Protein AF-A0A6B2CUX3-F1 (afdb_monomer_lite)

Radius of gyration: 23.47 Å; chains: 1; bounding box: 52×34×58 Å

Secondary structure (DSSP, 8-state):
-HHHHHHHHHHHHHHHHHHHHH--TTS--HHHHHHHHHHTHHHHHHHHHHHHHHHHHHHHHHHHHHHHHHHHHHH--SHHHHHHHHHHHHHTTTPPGGGGTTT-

Sequence (104 aa):
MKYYLAALASLLVLWQIAAYVVNKPYLPPFTDVAMRAASDHQILLRNLASTLARIAAATTLALAAGLACGLAASWLTERTSANLLKALILLTYPIPHVALLPIL

Foldseek 3Di:
DVVVVVVVVVVLVVLQVCCVVVVDPVRHRVVVVVVCCVVCVVVVVVVVVVVVVVVVVVVVVCVVVVVVLVVVLVVPPDPVVNVVSVVVVVVVPPDPPVNCVVVD

pLDDT: mean 88.0, std 10.62, range [56.12, 97.81]

Structure (mmCIF, N/CA/C/O backbone):
data_AF-A0A6B2CUX3-F1
#
_entry.id   AF-A0A6B2CUX3-F1
#
loop_
_atom_site.group_PDB
_atom_site.id
_atom_site.type_symbol
_atom_site.label_atom_id
_atom_site.label_alt_id
_atom_site.label_comp_id
_atom_site.label_asym_id
_atom_site.label_entity_id
_atom_site.label_seq_id
_atom_site.pdbx_PDB_ins_code
_atom_site.Cartn_x
_atom_site.Cartn_y
_atom_site.Cartn_z
_atom_site.occupancy
_atom_site.B_iso_or_equiv
_atom_site.auth_seq_id
_atom_site.auth_comp_id
_atom_site.auth_asym_id
_atom_site.auth_atom_id
_atom_site.pdbx_PDB_model_num
ATOM 1 N N . MET A 1 1 ? 20.285 -19.447 -3.163 1.00 74.88 1 MET A N 1
ATOM 2 C CA . MET A 1 1 ? 20.580 -18.120 -3.759 1.00 74.88 1 MET A CA 1
ATOM 3 C C . MET A 1 1 ? 20.573 -18.120 -5.285 1.00 74.88 1 MET A C 1
ATOM 5 O O . MET A 1 1 ? 19.815 -17.340 -5.841 1.00 74.88 1 MET A O 1
ATOM 9 N N . LYS A 1 2 ? 21.330 -18.993 -5.969 1.00 84.62 2 LYS A N 1
ATOM 10 C CA . LYS A 1 2 ? 21.390 -19.033 -7.448 1.00 84.62 2 LYS A CA 1
ATOM 11 C C . LYS A 1 2 ? 20.012 -19.122 -8.130 1.00 84.62 2 LYS A C 1
ATOM 13 O O . LYS A 1 2 ? 19.736 -18.344 -9.033 1.00 84.62 2 LYS A O 1
ATOM 18 N N . TYR A 1 3 ? 19.127 -19.987 -7.630 1.00 93.50 3 TYR A N 1
ATOM 19 C CA . TYR A 1 3 ? 17.762 -20.131 -8.157 1.00 93.50 3 TYR A CA 1
ATOM 20 C C . TYR A 1 3 ? 16.907 -18.864 -8.009 1.00 93.50 3 TYR A C 1
ATOM 22 O O . TYR A 1 3 ? 16.159 -18.529 -8.917 1.00 93.50 3 TYR A O 1
ATOM 30 N N . TYR A 1 4 ? 17.055 -18.123 -6.906 1.00 95.25 4 TYR A N 1
ATOM 31 C CA . TYR A 1 4 ? 16.300 -16.886 -6.679 1.00 95.25 4 TYR A CA 1
ATOM 32 C C . TYR A 1 4 ? 16.746 -15.757 -7.610 1.00 95.25 4 TYR A C 1
ATOM 34 O O . TYR A 1 4 ? 15.909 -15.027 -8.127 1.00 95.25 4 TYR A O 1
ATOM 42 N N . LEU A 1 5 ? 18.053 -15.638 -7.863 1.00 95.62 5 LEU A N 1
ATOM 43 C CA . LEU A 1 5 ? 18.580 -14.660 -8.818 1.00 95.62 5 LEU A CA 1
ATOM 44 C C . LEU A 1 5 ? 18.151 -14.989 -10.251 1.00 95.62 5 LEU A C 1
ATOM 46 O O . LEU A 1 5 ? 17.750 -14.091 -10.984 1.00 95.62 5 LEU A O 1
ATOM 50 N N . ALA A 1 6 ? 18.174 -16.271 -10.626 1.00 95.75 6 ALA A N 1
ATOM 51 C CA . ALA A 1 6 ? 17.670 -16.719 -11.921 1.00 95.75 6 ALA A CA 1
ATOM 52 C C . ALA A 1 6 ? 16.164 -16.441 -12.072 1.00 95.75 6 ALA A C 1
ATOM 54 O O . ALA A 1 6 ? 15.741 -15.920 -13.100 1.00 95.75 6 ALA A O 1
ATOM 55 N N . ALA A 1 7 ? 15.372 -16.711 -11.029 1.00 96.56 7 ALA A N 1
ATOM 56 C CA . ALA A 1 7 ? 13.944 -16.405 -11.011 1.00 96.56 7 ALA A CA 1
ATOM 57 C C . ALA A 1 7 ? 13.687 -14.898 -11.164 1.00 96.56 7 ALA A C 1
ATOM 59 O O . ALA A 1 7 ? 12.913 -14.497 -12.030 1.00 96.56 7 ALA A O 1
ATOM 60 N N . LEU A 1 8 ? 14.385 -14.056 -10.397 1.00 95.69 8 LEU A N 1
ATOM 61 C CA . LEU A 1 8 ? 14.271 -12.600 -10.498 1.00 95.69 8 LEU A CA 1
ATOM 62 C C . LEU A 1 8 ? 14.627 -12.098 -11.903 1.00 95.69 8 LEU A C 1
ATOM 64 O O . LEU A 1 8 ? 13.865 -11.339 -12.494 1.00 95.69 8 LEU A O 1
ATOM 68 N N . ALA A 1 9 ? 15.755 -12.548 -12.455 1.00 96.12 9 ALA A N 1
ATOM 69 C CA . ALA A 1 9 ? 16.170 -12.171 -13.801 1.00 96.12 9 ALA A CA 1
ATOM 70 C C . ALA A 1 9 ? 15.130 -12.601 -14.847 1.00 96.12 9 ALA A C 1
ATOM 72 O O . ALA A 1 9 ? 14.762 -11.803 -15.705 1.00 96.12 9 ALA A O 1
ATOM 73 N N . SER A 1 10 ? 14.597 -13.823 -14.737 1.00 96.44 10 SER A N 1
ATOM 74 C CA . SER A 1 10 ? 13.548 -14.306 -15.640 1.00 96.44 10 SER A CA 1
ATOM 75 C C . SER A 1 10 ? 12.270 -13.466 -15.549 1.00 96.44 10 SER A C 1
ATOM 77 O O . SER A 1 10 ? 11.698 -13.126 -16.579 1.00 96.44 10 SER A O 1
ATOM 79 N N . LEU A 1 11 ? 11.868 -13.043 -14.346 1.00 96.69 11 LEU A N 1
ATOM 80 C CA . LEU A 1 11 ? 10.709 -12.172 -14.141 1.00 96.69 11 LEU A CA 1
ATOM 81 C C . LEU A 1 11 ? 10.913 -10.786 -14.760 1.00 96.69 11 LEU A C 1
ATOM 83 O O . LEU A 1 11 ? 10.001 -10.274 -15.402 1.00 96.69 11 LEU A O 1
ATOM 87 N N . LEU A 1 12 ? 12.103 -10.195 -14.614 1.00 96.25 12 LEU A N 1
ATOM 88 C CA . LEU A 1 12 ? 12.423 -8.902 -15.229 1.00 96.25 12 LEU A CA 1
ATOM 89 C C . LEU A 1 12 ? 12.414 -8.984 -16.758 1.00 96.25 12 LEU A C 1
ATOM 91 O O . LEU A 1 12 ? 11.883 -8.091 -17.415 1.00 96.25 12 LEU A O 1
ATOM 95 N N . VAL A 1 13 ? 12.941 -10.071 -17.327 1.00 96.62 13 VAL A N 1
ATOM 96 C CA . VAL A 1 13 ? 12.899 -10.312 -18.777 1.00 96.62 13 VAL A CA 1
ATOM 97 C C . VAL A 1 13 ? 11.458 -10.478 -19.255 1.00 96.62 13 VAL A C 1
ATOM 99 O O . VAL A 1 13 ? 11.062 -9.835 -20.225 1.00 96.62 13 VAL A O 1
ATOM 102 N N . LEU A 1 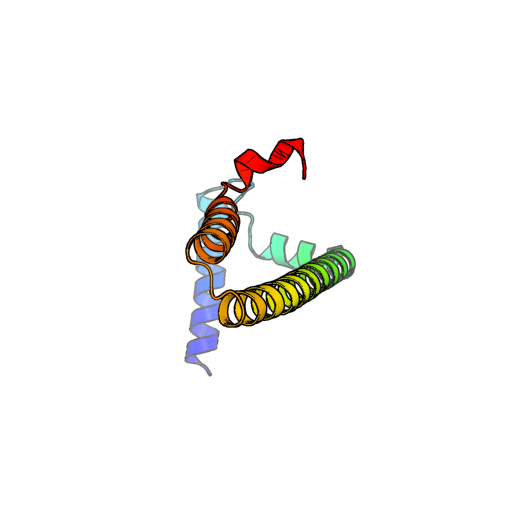14 ? 10.653 -11.287 -18.562 1.00 96.94 14 LEU A N 1
ATOM 103 C CA . LEU A 1 14 ? 9.242 -11.481 -18.899 1.00 96.94 14 LEU A CA 1
ATOM 104 C C . LEU A 1 14 ? 8.450 -10.173 -18.811 1.00 96.94 14 LEU A C 1
ATOM 106 O O . LEU A 1 14 ? 7.663 -9.886 -19.709 1.00 96.94 14 LEU A O 1
ATOM 110 N N . TRP A 1 15 ? 8.688 -9.357 -17.781 1.00 97.25 15 TRP A N 1
ATOM 111 C CA . TRP A 1 15 ? 8.082 -8.032 -17.666 1.00 97.25 15 TRP A CA 1
ATOM 112 C C . TRP A 1 15 ? 8.509 -7.128 -18.826 1.00 97.25 15 TRP A C 1
ATOM 114 O O . TRP A 1 15 ? 7.649 -6.537 -19.474 1.00 97.25 15 TRP A O 1
ATOM 124 N N . GLN A 1 16 ? 9.801 -7.068 -19.156 1.00 95.94 16 GLN A N 1
ATOM 125 C CA . GLN A 1 16 ? 10.281 -6.252 -20.273 1.00 95.94 16 GLN A CA 1
ATOM 126 C C . GLN A 1 16 ? 9.620 -6.654 -21.599 1.00 95.94 16 GLN A C 1
ATOM 128 O O . GLN A 1 16 ? 9.154 -5.795 -22.345 1.00 95.94 16 GLN A O 1
ATOM 133 N N . ILE A 1 17 ? 9.531 -7.959 -21.874 1.00 96.81 17 ILE A N 1
ATOM 134 C CA . ILE A 1 17 ? 8.853 -8.483 -23.066 1.00 96.81 17 ILE A CA 1
ATOM 135 C C . ILE A 1 17 ? 7.372 -8.094 -23.039 1.00 96.81 17 ILE A C 1
ATOM 137 O O . ILE A 1 17 ? 6.860 -7.569 -24.026 1.00 96.81 17 ILE A O 1
ATOM 141 N N . ALA A 1 18 ? 6.688 -8.298 -21.911 1.00 96.94 18 ALA A N 1
ATOM 142 C CA . ALA A 1 18 ? 5.277 -7.958 -21.767 1.00 96.94 18 ALA A CA 1
ATOM 143 C C . ALA A 1 18 ? 5.016 -6.461 -21.991 1.00 96.94 18 ALA A C 1
ATOM 145 O O . ALA A 1 18 ? 4.054 -6.113 -22.672 1.00 96.94 18 ALA A O 1
ATOM 146 N N . ALA A 1 19 ? 5.884 -5.579 -21.490 1.00 96.81 19 ALA A N 1
ATOM 147 C CA . ALA A 1 19 ? 5.773 -4.137 -21.694 1.00 96.81 19 ALA A CA 1
ATOM 148 C C . ALA A 1 19 ? 5.827 -3.763 -23.184 1.00 96.81 19 ALA A C 1
ATOM 150 O O . ALA A 1 19 ? 4.989 -2.993 -23.657 1.00 96.81 19 ALA A O 1
ATOM 151 N N . TYR A 1 20 ? 6.751 -4.357 -23.946 1.00 95.81 20 TYR A N 1
ATOM 152 C CA . TYR A 1 20 ? 6.851 -4.115 -25.388 1.00 95.81 20 TYR A CA 1
ATOM 153 C C . TYR A 1 20 ? 5.697 -4.725 -26.188 1.00 95.81 20 TYR A C 1
ATOM 155 O O . TYR A 1 20 ? 5.228 -4.103 -27.138 1.00 95.81 20 TYR A O 1
ATOM 163 N N . VAL A 1 21 ? 5.222 -5.916 -25.809 1.00 97.12 21 VAL A N 1
ATOM 164 C CA . VAL A 1 21 ? 4.107 -6.593 -26.494 1.00 97.12 21 VAL A CA 1
ATOM 165 C C . VAL A 1 21 ? 2.785 -5.870 -26.248 1.00 97.12 21 VAL A C 1
ATOM 167 O O . VAL A 1 21 ? 2.013 -5.657 -27.180 1.00 97.12 21 VAL A O 1
ATOM 170 N N . VAL A 1 22 ? 2.510 -5.488 -24.999 1.00 96.25 22 VAL A N 1
ATOM 171 C CA . VAL A 1 22 ? 1.260 -4.813 -24.628 1.00 96.25 22 VAL A CA 1
ATOM 172 C C . VAL A 1 22 ? 1.272 -3.363 -25.108 1.00 96.25 22 VAL A C 1
ATOM 174 O O . VAL A 1 22 ? 0.243 -2.879 -25.577 1.00 96.25 22 VAL A O 1
ATOM 177 N N . ASN A 1 23 ? 2.419 -2.680 -25.014 1.00 93.06 23 ASN A N 1
ATOM 178 C CA . ASN A 1 23 ? 2.619 -1.296 -25.443 1.00 93.06 23 ASN A CA 1
ATOM 179 C C . ASN A 1 23 ? 1.507 -0.351 -24.946 1.00 93.06 23 ASN A C 1
ATOM 181 O O . ASN A 1 23 ? 0.831 0.344 -25.713 1.00 93.06 23 ASN A O 1
ATOM 185 N N . LYS A 1 24 ? 1.261 -0.379 -23.631 1.00 93.25 24 LYS A N 1
ATOM 186 C CA . LYS A 1 24 ? 0.277 0.481 -22.965 1.00 93.25 24 LYS A CA 1
ATOM 187 C C . LYS A 1 24 ? 0.928 1.266 -21.834 1.00 93.25 24 LYS A C 1
ATOM 189 O O . LYS A 1 24 ? 1.787 0.728 -21.140 1.00 93.25 24 LYS A O 1
ATOM 194 N N . PRO A 1 25 ? 0.460 2.499 -21.568 1.00 89.19 25 PRO A N 1
ATOM 195 C CA . PRO A 1 25 ? 1.051 3.365 -20.546 1.00 89.19 25 PRO A CA 1
ATOM 196 C C . PRO A 1 25 ? 0.950 2.797 -19.124 1.00 89.19 25 PRO A C 1
ATOM 198 O O . PRO A 1 25 ? 1.733 3.175 -18.262 1.00 89.19 25 PRO A O 1
ATOM 201 N N . TYR A 1 26 ? 0.005 1.886 -18.869 1.00 91.94 26 TYR A N 1
ATOM 202 C CA . TYR A 1 26 ? -0.138 1.217 -17.574 1.00 91.94 26 TYR A CA 1
ATOM 203 C C . TYR A 1 26 ? 0.842 0.048 -17.369 1.00 91.94 26 TYR A C 1
ATOM 205 O O . TYR A 1 26 ? 0.941 -0.455 -16.253 1.00 91.94 26 TYR A O 1
ATOM 213 N N . LEU A 1 27 ? 1.557 -0.392 -18.413 1.00 95.56 27 LEU A N 1
ATOM 214 C CA . LEU A 1 27 ? 2.590 -1.428 -18.335 1.00 95.56 27 LEU A CA 1
ATOM 215 C C . LEU A 1 27 ? 3.899 -0.928 -18.973 1.00 95.56 27 LEU A C 1
ATOM 217 O O . LEU A 1 27 ? 4.288 -1.405 -20.041 1.00 95.56 27 LEU A O 1
ATOM 221 N N . PRO A 1 28 ? 4.572 0.057 -18.351 1.00 95.38 28 PRO A N 1
ATOM 222 C CA . PRO A 1 28 ? 5.846 0.551 -18.847 1.00 95.38 28 PRO A CA 1
ATOM 223 C C . PRO A 1 28 ? 6.961 -0.504 -18.702 1.00 95.38 28 PRO A C 1
ATOM 225 O O . PRO A 1 28 ? 6.864 -1.402 -17.853 1.00 95.38 28 PRO A O 1
ATOM 228 N N . PRO A 1 29 ? 8.043 -0.380 -19.490 1.00 96.38 29 PRO A N 1
ATOM 229 C CA . PRO A 1 29 ? 9.277 -1.139 -19.303 1.00 96.38 29 PRO A CA 1
ATOM 230 C C . PRO A 1 29 ? 9.819 -1.021 -17.874 1.00 96.38 29 PRO A C 1
ATOM 232 O O . PRO A 1 29 ? 9.765 0.055 -17.271 1.00 96.38 29 PRO A O 1
ATOM 235 N N . PHE A 1 30 ? 10.406 -2.095 -17.333 1.00 94.81 30 PHE A N 1
ATOM 236 C CA . PHE A 1 30 ? 10.952 -2.049 -15.968 1.00 94.81 30 PHE A CA 1
ATOM 237 C C . PHE A 1 30 ? 12.097 -1.035 -15.854 1.00 94.81 30 PHE A C 1
ATOM 239 O O . PHE A 1 30 ? 12.296 -0.446 -14.793 1.00 94.81 30 PHE A O 1
ATOM 246 N N . THR A 1 31 ? 12.840 -0.818 -16.945 1.00 94.19 31 THR A N 1
ATOM 247 C CA . THR A 1 31 ? 13.923 0.169 -17.026 1.00 94.19 31 THR A CA 1
ATOM 248 C C . THR A 1 31 ? 13.416 1.574 -16.738 1.00 94.19 31 THR A C 1
ATOM 250 O O . THR A 1 31 ? 14.030 2.301 -15.961 1.00 94.19 31 THR A O 1
ATOM 253 N N . ASP A 1 32 ? 12.259 1.931 -17.291 1.00 94.75 32 ASP A N 1
ATOM 254 C CA . ASP A 1 32 ? 11.656 3.253 -17.115 1.00 94.75 32 ASP A CA 1
ATOM 255 C C . ASP A 1 32 ? 11.146 3.423 -15.687 1.00 94.75 32 ASP A C 1
ATOM 257 O O . ASP A 1 32 ? 11.340 4.472 -15.071 1.00 94.75 32 ASP A O 1
ATOM 261 N N . VAL A 1 33 ? 10.560 2.362 -15.120 1.00 94.44 33 VAL A N 1
ATOM 262 C CA . VAL A 1 33 ? 10.150 2.339 -13.711 1.00 94.44 33 VAL A CA 1
ATOM 263 C C . VAL A 1 33 ? 11.355 2.498 -12.788 1.00 94.44 33 VAL A C 1
ATOM 265 O O . VAL A 1 33 ? 11.291 3.289 -11.850 1.00 94.44 33 VAL A O 1
ATOM 268 N N . ALA A 1 34 ? 12.462 1.804 -13.057 1.00 93.94 34 ALA A N 1
ATOM 269 C CA . ALA A 1 34 ? 13.681 1.896 -12.259 1.00 93.94 34 ALA A CA 1
ATOM 270 C C . ALA A 1 34 ? 14.318 3.293 -12.340 1.00 93.94 34 ALA A C 1
ATOM 272 O O . ALA A 1 34 ? 14.659 3.867 -11.306 1.00 93.94 34 ALA A O 1
ATOM 273 N N . MET A 1 35 ? 14.422 3.870 -13.543 1.00 95.44 35 MET A N 1
ATOM 274 C CA . MET A 1 35 ? 14.931 5.233 -13.733 1.00 95.44 35 MET A CA 1
ATOM 275 C C . MET A 1 35 ? 14.067 6.258 -13.002 1.00 95.44 35 MET A C 1
ATOM 277 O O . MET A 1 35 ? 14.597 7.107 -12.289 1.00 95.44 35 MET A O 1
ATOM 281 N N . ARG A 1 36 ? 12.740 6.149 -13.119 1.00 93.56 36 ARG A N 1
ATOM 282 C CA . ARG A 1 36 ? 11.809 7.070 -12.462 1.00 93.56 36 ARG A CA 1
ATOM 283 C C . ARG A 1 36 ? 11.798 6.910 -10.945 1.00 93.56 36 ARG A C 1
ATOM 285 O O . ARG A 1 36 ? 11.735 7.895 -10.219 1.00 93.56 36 ARG A O 1
ATOM 292 N N . ALA A 1 37 ? 11.901 5.681 -10.447 1.00 93.25 37 ALA A N 1
ATOM 293 C CA . ALA A 1 37 ? 12.036 5.425 -9.017 1.00 93.25 37 ALA A CA 1
ATOM 294 C C . ALA A 1 37 ? 13.333 6.028 -8.453 1.00 93.25 37 ALA A C 1
ATOM 296 O O . ALA A 1 37 ? 13.324 6.548 -7.339 1.00 93.25 37 ALA A O 1
ATOM 297 N N . ALA A 1 38 ? 14.427 5.994 -9.221 1.00 94.44 38 ALA A N 1
ATOM 298 C CA . ALA A 1 38 ? 15.692 6.613 -8.838 1.00 94.44 38 ALA A CA 1
ATOM 299 C C . ALA A 1 38 ? 15.636 8.151 -8.901 1.00 94.44 38 ALA A C 1
ATOM 301 O O . ALA A 1 38 ? 16.096 8.814 -7.968 1.00 94.44 38 ALA A O 1
ATOM 302 N N . SER A 1 39 ? 15.045 8.732 -9.953 1.00 96.25 39 SER A N 1
ATOM 303 C CA . SER A 1 39 ? 14.915 10.191 -10.086 1.00 96.25 39 SER A CA 1
ATOM 304 C C . SER A 1 39 ? 13.997 10.781 -9.017 1.00 96.25 39 SER A C 1
ATOM 306 O O . SER A 1 39 ? 14.341 11.773 -8.380 1.00 96.25 39 SER A O 1
ATOM 308 N N . ASP A 1 40 ? 12.871 10.120 -8.754 1.00 96.00 40 ASP A N 1
ATOM 309 C CA . ASP A 1 40 ? 11.814 10.627 -7.879 1.00 96.00 40 ASP A CA 1
ATOM 310 C C . ASP A 1 40 ? 11.921 10.048 -6.456 1.00 96.00 40 ASP A C 1
ATOM 312 O O . ASP A 1 40 ? 10.971 10.136 -5.673 1.00 96.00 40 ASP A O 1
ATOM 316 N N . HIS A 1 41 ? 13.068 9.459 -6.088 1.00 94.00 41 HIS A N 1
ATOM 317 C CA . HIS A 1 41 ? 13.249 8.719 -4.832 1.00 94.00 41 HIS A CA 1
ATOM 318 C C . HIS A 1 41 ? 12.829 9.526 -3.595 1.00 94.00 41 HIS A C 1
ATOM 320 O O . HIS A 1 41 ? 12.191 8.988 -2.694 1.00 94.00 41 HIS A O 1
ATOM 326 N N . GLN A 1 42 ? 13.116 10.831 -3.556 1.00 95.50 42 GLN A N 1
ATOM 327 C CA . GLN A 1 42 ? 12.729 11.696 -2.440 1.00 95.50 42 GLN A CA 1
ATOM 328 C C . GLN A 1 42 ? 11.202 11.833 -2.321 1.00 95.50 42 GLN A C 1
ATOM 330 O O . GLN A 1 42 ? 10.658 11.812 -1.215 1.00 95.50 42 GLN A O 1
ATOM 335 N N . ILE A 1 43 ? 10.498 11.939 -3.452 1.00 96.25 43 ILE A N 1
ATOM 336 C CA . ILE A 1 43 ? 9.032 11.997 -3.490 1.00 96.25 43 ILE A CA 1
ATOM 337 C C . ILE A 1 43 ? 8.456 10.642 -3.072 1.00 96.25 43 ILE A C 1
ATOM 339 O O . ILE A 1 43 ? 7.545 10.608 -2.244 1.00 96.25 43 ILE A O 1
ATOM 343 N N . LEU A 1 44 ? 9.009 9.535 -3.583 1.00 95.19 44 LEU A N 1
ATOM 344 C CA . LEU A 1 44 ? 8.599 8.182 -3.202 1.00 95.19 44 LEU A CA 1
ATOM 345 C C . LEU A 1 44 ? 8.762 7.956 -1.698 1.00 95.19 44 LEU A C 1
ATOM 347 O O . LEU A 1 44 ? 7.815 7.523 -1.047 1.00 95.19 44 LEU A O 1
ATOM 351 N N . LEU A 1 45 ? 9.921 8.296 -1.131 1.00 96.31 45 LEU A N 1
ATOM 352 C CA . LEU A 1 45 ? 10.195 8.142 0.298 1.00 96.31 45 LEU A CA 1
ATOM 353 C C . LEU A 1 45 ? 9.271 9.012 1.149 1.00 96.31 45 LEU A C 1
ATOM 355 O O . LEU A 1 45 ? 8.730 8.536 2.145 1.00 96.31 45 LEU A O 1
ATOM 359 N N . ARG A 1 46 ? 9.027 10.263 0.743 1.00 97.12 46 ARG A N 1
ATOM 360 C CA . ARG A 1 46 ? 8.081 11.146 1.438 1.00 97.12 46 ARG A CA 1
ATOM 361 C C . ARG A 1 46 ? 6.661 10.584 1.409 1.00 97.12 46 ARG A C 1
ATOM 363 O O . ARG A 1 46 ? 5.985 10.585 2.436 1.00 97.12 46 ARG A O 1
ATOM 370 N N . ASN A 1 47 ? 6.209 10.093 0.258 1.00 96.31 47 ASN A N 1
ATOM 371 C CA . ASN A 1 47 ? 4.873 9.517 0.111 1.00 96.31 47 ASN A CA 1
ATOM 372 C C . ASN A 1 47 ? 4.740 8.206 0.894 1.00 96.31 47 ASN A C 1
ATOM 374 O O . ASN A 1 47 ? 3.714 7.984 1.539 1.00 96.31 47 ASN A O 1
ATOM 378 N N . LEU A 1 48 ? 5.783 7.374 0.890 1.00 96.50 48 LEU A N 1
ATOM 379 C CA . LEU A 1 48 ? 5.861 6.154 1.685 1.00 96.50 48 LEU A CA 1
ATOM 380 C C . LEU A 1 48 ? 5.763 6.479 3.177 1.00 96.50 48 LEU A C 1
ATOM 382 O O . LEU A 1 48 ? 4.901 5.935 3.861 1.00 96.50 48 LEU A O 1
ATOM 386 N N . ALA A 1 49 ? 6.581 7.414 3.665 1.00 97.62 49 ALA A N 1
ATOM 387 C CA . ALA A 1 49 ? 6.564 7.851 5.057 1.00 97.62 49 ALA A CA 1
ATOM 388 C C . ALA A 1 49 ? 5.206 8.449 5.449 1.00 97.62 49 ALA A C 1
ATOM 390 O O . ALA A 1 49 ? 4.661 8.106 6.495 1.00 97.62 49 ALA A O 1
ATOM 391 N N . SER A 1 50 ? 4.618 9.291 4.594 1.00 97.38 50 SER A N 1
ATOM 392 C CA . SER A 1 50 ? 3.292 9.871 4.831 1.00 97.38 50 SER A CA 1
ATOM 393 C C . SER A 1 50 ? 2.202 8.799 4.896 1.00 97.38 50 SER A C 1
ATOM 395 O O . SER A 1 50 ? 1.366 8.823 5.797 1.00 97.38 50 SER A O 1
ATOM 397 N N . THR A 1 51 ? 2.232 7.823 3.987 1.00 96.19 51 THR A N 1
ATOM 398 C CA . THR A 1 51 ? 1.263 6.719 3.958 1.00 96.19 51 THR A CA 1
ATOM 399 C C . THR A 1 51 ? 1.417 5.822 5.182 1.00 96.19 51 THR A C 1
ATOM 401 O O . THR A 1 51 ? 0.426 5.513 5.838 1.00 96.19 51 THR A O 1
ATOM 404 N N . LEU A 1 52 ? 2.650 5.469 5.549 1.00 97.62 52 LEU A N 1
ATOM 405 C CA . LEU A 1 52 ? 2.937 4.698 6.758 1.00 97.62 52 LEU A CA 1
ATOM 406 C C . LEU A 1 52 ? 2.468 5.433 8.016 1.00 97.62 52 LEU A C 1
ATOM 408 O O . LEU A 1 52 ? 1.814 4.827 8.859 1.00 97.62 52 LEU A O 1
ATOM 412 N N . ALA A 1 53 ? 2.729 6.739 8.120 1.00 97.31 53 ALA A N 1
ATOM 413 C CA . ALA A 1 53 ? 2.269 7.551 9.242 1.00 97.31 53 ALA A CA 1
ATOM 414 C C . ALA A 1 53 ? 0.735 7.586 9.329 1.00 97.31 53 ALA A C 1
ATOM 416 O O . ALA A 1 53 ? 0.181 7.436 10.416 1.00 97.31 53 ALA A O 1
ATOM 417 N N . ARG A 1 54 ? 0.038 7.718 8.192 1.00 95.69 54 ARG A N 1
ATOM 418 C CA . ARG A 1 54 ? -1.433 7.664 8.134 1.00 95.69 54 ARG A CA 1
ATOM 419 C C . ARG A 1 54 ? -1.970 6.305 8.573 1.00 95.69 54 ARG A C 1
ATOM 421 O O . ARG A 1 54 ? -2.889 6.268 9.384 1.00 95.69 54 ARG A O 1
ATOM 428 N N . ILE A 1 55 ? -1.390 5.208 8.082 1.00 96.56 55 ILE A N 1
ATOM 429 C CA . ILE A 1 55 ? -1.782 3.845 8.474 1.00 96.56 55 ILE A CA 1
ATOM 430 C C . ILE A 1 55 ? -1.550 3.642 9.972 1.00 96.56 55 ILE A C 1
ATOM 432 O O . ILE 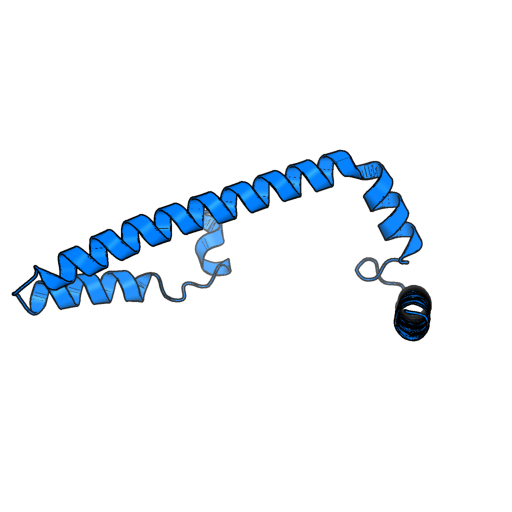A 1 55 ? -2.442 3.159 10.667 1.00 96.56 55 ILE A O 1
ATOM 436 N N . ALA A 1 56 ? -0.389 4.047 10.488 1.00 97.50 56 ALA A N 1
ATOM 437 C CA . ALA A 1 56 ? -0.065 3.932 11.905 1.00 97.50 56 ALA A CA 1
ATOM 438 C C . ALA A 1 56 ? -1.039 4.740 12.779 1.00 97.50 56 ALA A C 1
ATOM 440 O O . ALA A 1 56 ? -1.584 4.205 13.746 1.00 97.50 56 ALA A O 1
ATOM 441 N N . ALA A 1 57 ? -1.317 5.994 12.413 1.00 96.94 57 ALA A N 1
ATOM 442 C CA . ALA A 1 57 ? -2.260 6.851 13.127 1.00 96.94 57 ALA A CA 1
ATOM 443 C C . ALA A 1 57 ? -3.686 6.281 13.094 1.00 96.94 57 ALA A C 1
ATOM 445 O O . ALA A 1 57 ? -4.307 6.133 14.145 1.00 96.94 57 ALA A O 1
ATOM 446 N N . ALA A 1 58 ? -4.181 5.895 11.914 1.00 93.75 58 ALA A N 1
ATOM 447 C CA . ALA A 1 58 ? -5.512 5.313 11.753 1.00 93.75 58 ALA A CA 1
ATOM 448 C C . ALA A 1 58 ? -5.660 4.009 12.546 1.00 93.75 58 ALA A C 1
ATOM 450 O O . ALA A 1 58 ? -6.652 3.828 13.245 1.00 93.75 58 ALA A O 1
ATOM 451 N N . THR A 1 59 ? -4.651 3.136 12.503 1.00 95.12 59 THR A N 1
ATOM 452 C CA . THR A 1 59 ? -4.649 1.873 13.255 1.00 95.12 59 THR A CA 1
ATOM 453 C C . THR A 1 59 ? -4.644 2.131 14.758 1.00 95.12 59 THR A C 1
ATOM 455 O O . THR A 1 59 ? -5.407 1.510 15.489 1.00 95.12 59 THR A O 1
ATOM 458 N N . THR A 1 60 ? -3.836 3.082 15.229 1.00 97.81 60 THR A N 1
ATOM 459 C CA . THR A 1 60 ? -3.767 3.436 16.656 1.00 97.81 60 THR A CA 1
ATOM 460 C C . THR 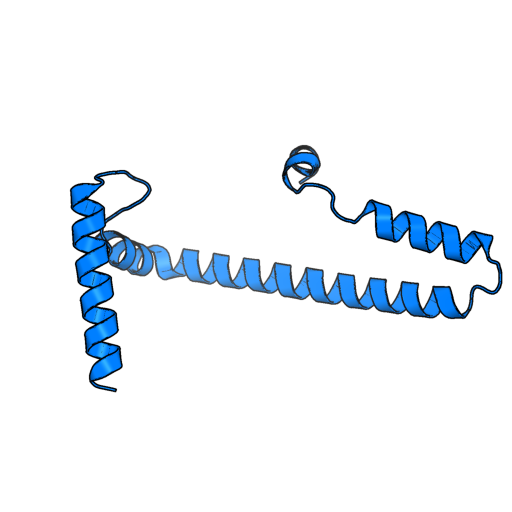A 1 60 ? -5.099 3.991 17.153 1.00 97.81 60 THR A C 1
ATOM 462 O O . THR A 1 60 ? -5.598 3.558 18.190 1.00 97.81 60 THR A O 1
ATOM 465 N N . LEU A 1 61 ? -5.711 4.907 16.397 1.00 95.94 61 LEU A N 1
ATOM 466 C CA . LEU A 1 61 ? -7.021 5.469 16.723 1.00 95.94 61 LEU A CA 1
ATOM 467 C C . LEU A 1 61 ? -8.120 4.404 16.688 1.00 95.94 61 LEU A C 1
ATOM 469 O O . LEU A 1 61 ? -8.930 4.342 17.609 1.00 95.94 61 LEU A O 1
ATOM 473 N N . ALA A 1 62 ? -8.123 3.542 15.670 1.00 92.38 62 ALA A N 1
ATOM 474 C CA . ALA A 1 62 ? -9.085 2.452 15.553 1.00 92.38 62 ALA A CA 1
ATOM 475 C C . ALA A 1 62 ? -8.958 1.455 16.712 1.00 92.38 62 ALA A C 1
ATOM 477 O O . ALA A 1 62 ? -9.971 1.032 17.261 1.00 92.38 62 ALA A O 1
ATOM 478 N N . LEU A 1 63 ? -7.732 1.118 17.124 1.00 95.50 63 LEU A N 1
ATOM 479 C CA . LEU A 1 63 ? -7.491 0.260 18.283 1.00 95.50 63 LEU A CA 1
ATOM 480 C C . LEU A 1 63 ? -7.942 0.930 19.579 1.00 95.50 63 LEU A C 1
ATOM 482 O O . LEU A 1 63 ? -8.660 0.309 20.354 1.00 95.50 63 LEU A O 1
ATOM 486 N N . ALA A 1 64 ? -7.573 2.192 19.807 1.00 96.25 64 ALA A N 1
ATOM 487 C CA . ALA A 1 64 ? -7.974 2.921 21.007 1.00 96.25 64 ALA A CA 1
ATOM 488 C C . ALA A 1 64 ? -9.504 3.028 21.118 1.00 96.25 64 ALA A C 1
ATOM 490 O O . ALA A 1 64 ? -10.073 2.696 22.158 1.00 96.25 64 ALA A O 1
ATOM 491 N N . ALA A 1 65 ? -10.174 3.422 20.032 1.00 91.88 65 ALA A N 1
ATOM 492 C CA . ALA A 1 65 ? -11.629 3.517 19.978 1.00 91.88 65 ALA A CA 1
ATOM 493 C C . ALA A 1 65 ? -12.294 2.139 20.106 1.00 91.88 65 ALA A C 1
ATOM 495 O O . ALA A 1 65 ? -13.214 1.974 20.901 1.00 91.88 65 ALA A O 1
ATOM 496 N N . GLY A 1 66 ? -11.804 1.134 19.378 1.00 89.25 66 GLY A N 1
ATOM 497 C CA . GLY A 1 66 ? -12.331 -0.229 19.418 1.00 89.25 66 GLY A CA 1
ATOM 498 C C . GLY A 1 66 ? -12.215 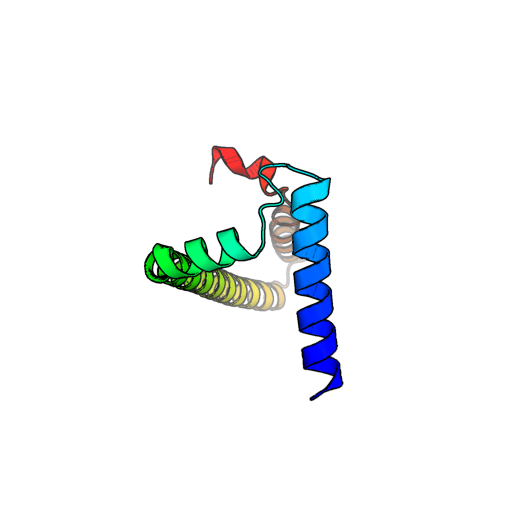-0.862 20.803 1.00 89.25 66 GLY A C 1
ATOM 499 O O . GLY A 1 66 ? -13.176 -1.461 21.282 1.00 89.25 66 GLY A O 1
ATOM 500 N N . LEU A 1 67 ? -11.081 -0.672 21.483 1.00 92.31 67 LEU A N 1
ATOM 501 C CA . LEU A 1 67 ? -10.882 -1.120 22.861 1.00 92.31 67 LEU A CA 1
ATOM 502 C C . LEU A 1 67 ? -11.799 -0.371 23.832 1.00 92.31 67 LEU A C 1
ATOM 504 O O . LEU A 1 67 ? -12.456 -1.012 24.648 1.00 92.31 67 LEU A O 1
ATOM 508 N N . ALA A 1 68 ? -11.898 0.957 23.727 1.00 89.75 68 ALA A N 1
ATOM 509 C CA . ALA A 1 68 ? -12.781 1.752 24.580 1.00 89.75 68 ALA A CA 1
ATOM 510 C C . ALA A 1 68 ? -14.254 1.345 24.415 1.00 89.75 68 ALA A C 1
ATOM 512 O O . ALA A 1 68 ? -14.949 1.128 25.407 1.00 89.75 68 ALA A O 1
ATOM 513 N N . CYS A 1 69 ? -14.719 1.173 23.175 1.00 87.31 69 CYS A N 1
ATOM 514 C CA . CYS A 1 69 ? -16.068 0.698 22.876 1.00 87.31 69 CYS A CA 1
ATOM 515 C C . CYS A 1 69 ? -16.291 -0.738 23.363 1.00 87.31 69 CYS A C 1
ATOM 517 O O . CYS A 1 69 ? -17.332 -1.019 23.949 1.00 87.31 69 CYS A O 1
ATOM 519 N N . GLY A 1 70 ? -15.328 -1.638 23.150 1.00 85.31 70 GLY A N 1
ATOM 520 C CA . GLY A 1 70 ? -15.415 -3.030 23.593 1.00 85.31 70 GLY A CA 1
ATOM 521 C C . GLY A 1 70 ? -15.489 -3.157 25.113 1.00 85.31 70 GLY A C 1
ATOM 522 O O . GLY A 1 70 ? -16.324 -3.902 25.623 1.00 85.31 70 GLY A O 1
ATOM 523 N N . LEU A 1 71 ? -14.678 -2.380 25.838 1.00 87.62 71 LEU A N 1
ATOM 524 C CA . LEU A 1 71 ? -14.772 -2.283 27.290 1.00 87.62 71 LEU A CA 1
ATOM 525 C C . LEU A 1 71 ? -16.114 -1.683 27.693 1.00 87.62 71 LEU A C 1
ATOM 527 O O . LEU A 1 71 ? -16.829 -2.317 28.450 1.00 87.62 71 LEU A O 1
ATOM 531 N N . ALA A 1 72 ? -16.519 -0.527 27.160 1.00 84.38 72 ALA A N 1
ATOM 532 C CA . ALA A 1 72 ? -17.816 0.070 27.491 1.00 84.38 72 ALA A CA 1
ATOM 533 C C . ALA A 1 72 ? -18.964 -0.942 27.319 1.00 84.38 72 ALA A C 1
ATOM 535 O O . ALA A 1 72 ? -19.782 -1.096 28.226 1.00 84.38 72 ALA A O 1
ATOM 536 N N . ALA A 1 73 ? -18.971 -1.698 26.216 1.00 80.19 73 ALA A N 1
ATOM 537 C CA . ALA A 1 73 ? -19.953 -2.747 25.950 1.00 80.19 73 ALA A CA 1
ATOM 538 C C . ALA A 1 73 ? -20.042 -3.802 27.065 1.00 80.19 73 ALA A C 1
ATOM 540 O O . ALA A 1 73 ? -21.135 -4.293 27.330 1.00 80.19 73 ALA A O 1
ATOM 541 N N . SER A 1 74 ? -18.934 -4.137 27.738 1.00 78.31 74 SER A N 1
ATOM 542 C CA . SER A 1 74 ? -18.952 -5.093 28.853 1.00 78.31 74 SER A CA 1
ATOM 543 C C . SER A 1 74 ? -19.591 -4.533 30.127 1.00 78.31 74 SER A C 1
ATOM 545 O O . SER A 1 74 ? -20.095 -5.307 30.933 1.00 78.31 74 SER A O 1
ATOM 547 N N . TRP A 1 75 ? -19.583 -3.208 30.319 1.00 78.06 75 TRP A N 1
ATOM 548 C CA . TRP A 1 75 ? -20.234 -2.539 31.462 1.00 78.06 75 TRP A CA 1
ATOM 549 C C . TRP A 1 75 ? -21.714 -2.227 31.206 1.00 78.06 75 TRP A C 1
ATOM 551 O O . TRP A 1 75 ? -22.463 -1.934 32.135 1.00 78.06 75 TRP A O 1
ATOM 561 N N . LEU A 1 76 ? -22.141 -2.265 29.945 1.00 77.06 76 LEU A N 1
ATOM 562 C CA . LEU A 1 76 ? -23.505 -1.973 29.523 1.00 77.06 76 LEU A CA 1
ATOM 563 C C . LEU A 1 76 ? -24.418 -3.180 29.802 1.00 77.06 76 LEU A C 1
ATOM 565 O O . LEU A 1 76 ? -24.578 -4.071 28.973 1.00 77.06 76 LEU A O 1
ATOM 569 N N . THR A 1 77 ? -25.046 -3.194 30.979 1.00 65.06 77 THR A N 1
ATOM 570 C CA . THR A 1 77 ? -25.983 -4.252 31.411 1.00 65.06 77 THR A CA 1
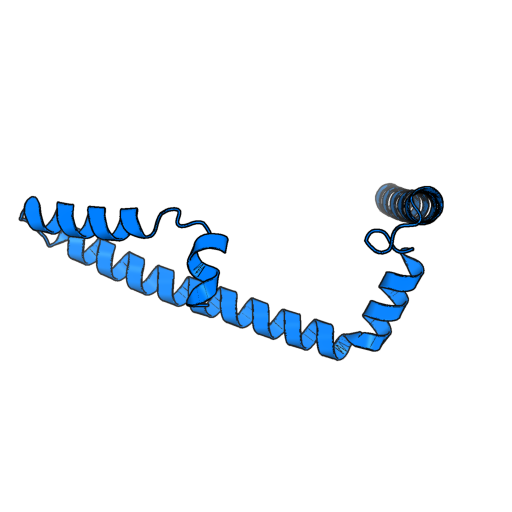ATOM 571 C C . THR A 1 77 ? -27.293 -4.253 30.610 1.00 65.06 77 THR A C 1
ATOM 573 O O . THR A 1 77 ? -27.978 -5.272 30.521 1.00 65.06 77 THR A O 1
ATOM 576 N N . GLU A 1 78 ? -27.663 -3.117 30.009 1.00 72.00 78 GLU A N 1
ATOM 577 C CA . GLU A 1 78 ? -28.896 -2.985 29.235 1.00 72.00 78 GLU A CA 1
ATOM 578 C C . GLU A 1 78 ? -28.737 -3.450 27.784 1.00 72.00 78 GLU A C 1
ATOM 580 O O . GLU A 1 78 ? -27.950 -2.917 26.995 1.00 72.00 78 GLU A O 1
ATOM 585 N N . ARG A 1 79 ? -29.590 -4.406 27.400 1.00 70.12 79 ARG A N 1
ATOM 586 C CA . ARG A 1 79 ? -29.642 -5.007 26.058 1.00 70.12 79 ARG A CA 1
ATOM 587 C C . ARG A 1 79 ? -29.806 -3.969 24.940 1.00 70.12 79 ARG A C 1
ATOM 589 O O . ARG A 1 79 ? -29.278 -4.160 23.848 1.00 70.12 79 ARG A O 1
ATOM 596 N N . THR A 1 80 ? -30.509 -2.871 25.208 1.00 70.19 80 THR A N 1
ATOM 597 C CA . THR A 1 80 ? -30.753 -1.784 24.247 1.00 70.19 80 THR A CA 1
ATOM 598 C C . THR A 1 80 ? -29.468 -1.031 23.906 1.00 70.19 80 THR A C 1
ATOM 600 O O . THR A 1 80 ? -29.165 -0.810 22.735 1.00 70.19 80 THR A O 1
ATOM 603 N N . SER A 1 81 ? -28.671 -0.700 24.916 1.00 73.94 81 SER A N 1
ATOM 604 C CA . SER A 1 81 ? -27.467 0.115 24.762 1.00 73.94 81 SER A CA 1
ATOM 605 C C . SER A 1 81 ? -26.320 -0.678 24.119 1.00 73.94 81 SER A C 1
ATOM 607 O O . SER A 1 81 ? -25.610 -0.158 23.257 1.00 73.94 81 SER A O 1
ATOM 609 N N . ALA A 1 82 ? -26.219 -1.979 24.417 1.00 74.44 82 ALA A N 1
ATOM 610 C CA . ALA A 1 82 ? -25.325 -2.895 23.703 1.00 74.44 82 ALA A CA 1
ATOM 611 C C . ALA A 1 82 ? -25.706 -3.056 22.213 1.00 74.44 82 ALA A C 1
ATOM 613 O O . ALA A 1 82 ? -24.835 -3.091 21.341 1.00 74.44 82 ALA A O 1
ATOM 614 N N . ASN A 1 83 ? -27.007 -3.107 21.896 1.00 79.94 83 ASN A N 1
ATOM 615 C CA . ASN A 1 83 ? -27.489 -3.211 20.515 1.00 79.94 83 ASN A CA 1
ATOM 616 C C . ASN A 1 83 ? -27.240 -1.933 19.698 1.00 79.94 83 ASN A C 1
ATOM 618 O O . ASN A 1 83 ? -26.881 -2.033 18.525 1.00 79.94 83 ASN A O 1
ATOM 622 N N . LEU A 1 84 ? -27.388 -0.748 20.299 1.00 81.12 84 LEU A N 1
ATOM 623 C CA . LEU A 1 84 ? -27.084 0.530 19.641 1.00 81.12 84 LEU A CA 1
ATOM 624 C C . LEU A 1 84 ? -25.598 0.641 19.284 1.00 81.12 84 LEU A C 1
ATOM 626 O O . LEU A 1 84 ? -25.262 0.994 18.154 1.00 81.12 84 LEU A O 1
ATOM 630 N N . LEU A 1 85 ? -24.709 0.264 20.207 1.00 79.88 85 LEU A N 1
ATOM 631 C CA . LEU A 1 85 ? -23.269 0.241 19.946 1.00 79.88 85 LEU A CA 1
ATOM 632 C C . LEU A 1 85 ? -22.917 -0.734 18.813 1.00 79.88 85 LEU A C 1
ATOM 634 O O . LEU A 1 85 ? -22.147 -0.398 17.915 1.00 79.88 85 LEU A O 1
ATOM 638 N N . LYS A 1 86 ? -23.537 -1.919 18.806 1.00 79.12 86 LYS A N 1
ATOM 639 C CA . LYS A 1 86 ? -23.379 -2.896 17.722 1.00 79.12 86 LYS A CA 1
ATOM 640 C C . LYS A 1 86 ? -23.864 -2.348 16.376 1.00 79.12 86 LYS A C 1
ATOM 642 O O . LYS A 1 86 ? -23.189 -2.551 15.371 1.00 79.12 86 LYS A O 1
ATOM 647 N N . ALA A 1 87 ? -25.000 -1.652 16.343 1.00 81.50 87 ALA A N 1
ATOM 648 C CA . ALA A 1 87 ? -25.530 -1.043 15.124 1.00 81.50 87 ALA A CA 1
ATOM 649 C C . ALA A 1 87 ? -24.596 0.046 14.570 1.00 81.50 87 ALA A C 1
ATOM 651 O O . ALA A 1 87 ? -24.357 0.080 13.366 1.00 81.50 87 ALA A O 1
ATOM 652 N N . LEU A 1 88 ? -24.009 0.877 15.439 1.00 81.19 88 LEU A N 1
ATOM 653 C CA . LEU A 1 88 ? -23.029 1.896 15.046 1.00 81.19 88 LEU A CA 1
ATOM 654 C C . LEU A 1 88 ? -21.755 1.284 14.443 1.00 81.19 88 LEU A C 1
ATOM 656 O O . LEU A 1 88 ? -21.272 1.772 13.425 1.00 81.19 88 LEU A O 1
ATOM 660 N N . ILE A 1 89 ? -21.242 0.196 15.027 1.00 79.94 89 ILE A N 1
ATOM 661 C CA . ILE A 1 89 ? -20.075 -0.532 14.493 1.00 79.94 89 ILE A CA 1
ATOM 662 C C . ILE A 1 89 ? -20.403 -1.182 13.143 1.00 79.94 89 ILE A C 1
ATOM 664 O O . ILE A 1 89 ? -19.577 -1.196 12.239 1.00 79.94 89 ILE A O 1
ATOM 668 N N . LEU A 1 90 ? -21.608 -1.730 12.984 1.00 81.38 90 LEU A N 1
ATOM 669 C CA . LEU A 1 90 ? -22.020 -2.329 11.715 1.00 81.38 90 LEU A CA 1
ATOM 670 C C . LEU A 1 90 ? -22.229 -1.281 10.620 1.00 81.38 90 LEU A C 1
ATOM 672 O O . LEU A 1 90 ? -22.007 -1.579 9.455 1.00 81.38 90 LEU A O 1
ATOM 676 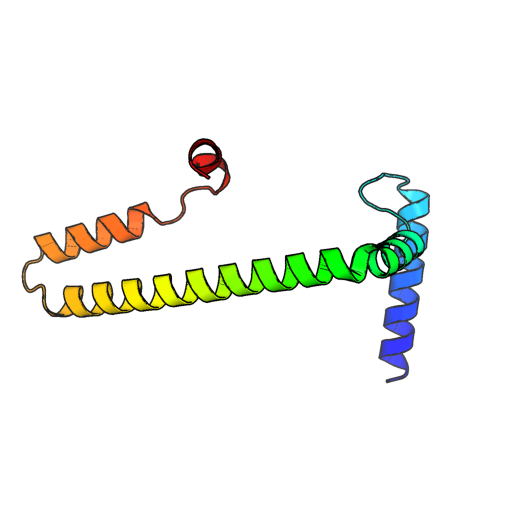N N . LEU A 1 91 ? -22.602 -0.050 10.971 1.00 78.62 91 LEU A N 1
ATOM 677 C CA . LEU A 1 91 ? -22.783 1.028 9.998 1.00 78.62 91 LEU A CA 1
ATOM 678 C C . LEU A 1 91 ? -21.461 1.440 9.337 1.00 78.62 91 LEU A C 1
ATOM 680 O O . LEU A 1 91 ? -21.454 1.858 8.183 1.00 78.62 91 LEU A O 1
ATOM 684 N N . THR A 1 92 ? -20.335 1.269 10.031 1.00 73.56 92 THR A N 1
ATOM 685 C CA . THR A 1 92 ? -19.001 1.497 9.463 1.00 73.56 92 THR A CA 1
ATOM 686 C C . THR A 1 92 ? -18.481 0.303 8.651 1.00 73.56 92 THR A C 1
ATOM 688 O O . THR A 1 92 ? -17.383 0.384 8.098 1.00 73.56 92 THR A O 1
ATOM 691 N N . TYR A 1 93 ? -19.265 -0.778 8.501 1.00 73.75 93 TYR A N 1
ATOM 692 C CA . TYR A 1 93 ? -18.837 -2.019 7.853 1.00 73.75 93 TYR A CA 1
ATOM 693 C C . TYR A 1 93 ? -19.798 -2.529 6.754 1.00 73.75 93 TYR A C 1
ATOM 695 O O . TYR A 1 93 ? -20.948 -2.849 7.039 1.00 73.75 93 TYR A O 1
ATOM 703 N N . PRO A 1 94 ? -19.324 -2.780 5.520 1.00 62.47 94 PRO A N 1
ATOM 704 C CA . PRO A 1 94 ? -18.316 -2.037 4.779 1.00 62.47 94 PRO A CA 1
ATOM 705 C C . PRO A 1 94 ? -18.991 -0.920 3.966 1.00 62.47 94 PRO A C 1
ATOM 707 O O . PRO A 1 94 ? -19.771 -1.186 3.050 1.00 62.47 94 PRO A O 1
ATOM 710 N N . ILE A 1 95 ? -18.656 0.341 4.252 1.00 65.94 95 ILE A N 1
ATOM 711 C CA . ILE A 1 95 ? -18.995 1.441 3.341 1.00 65.94 95 ILE A CA 1
ATOM 712 C C . ILE A 1 95 ? -17.989 1.396 2.180 1.00 65.94 95 ILE A C 1
ATOM 714 O O . ILE A 1 95 ? -16.780 1.425 2.429 1.00 65.94 95 ILE A O 1
ATOM 718 N N . PRO A 1 96 ? -18.433 1.325 0.912 1.00 71.06 96 PRO A N 1
ATOM 719 C CA . PRO A 1 96 ? -17.522 1.380 -0.222 1.00 71.06 96 PRO A CA 1
ATOM 720 C C . PRO A 1 96 ? -16.701 2.670 -0.162 1.00 71.06 96 PRO A C 1
ATOM 722 O O . PRO A 1 96 ? -17.274 3.752 -0.076 1.00 71.06 96 PRO A O 1
ATOM 725 N N . HIS A 1 97 ? -15.373 2.587 -0.277 1.00 66.06 97 HIS A N 1
ATOM 726 C CA . HIS A 1 97 ? -14.514 3.783 -0.308 1.00 66.06 97 HIS A CA 1
ATOM 727 C C . HIS A 1 97 ? -14.956 4.796 -1.383 1.00 66.06 97 HIS A C 1
ATOM 729 O O . HIS A 1 97 ? -14.854 6.000 -1.177 1.00 66.06 97 HIS A O 1
ATOM 735 N N . VAL A 1 98 ? -15.512 4.310 -2.501 1.00 70.81 98 VAL A N 1
ATOM 736 C CA . VAL A 1 98 ? -16.069 5.142 -3.582 1.00 70.81 98 VAL A CA 1
ATOM 737 C C . VAL A 1 98 ? -17.277 5.966 -3.116 1.00 70.81 98 VAL A C 1
ATOM 739 O O . VAL A 1 98 ? -17.451 7.097 -3.554 1.00 70.81 98 VAL A O 1
ATOM 742 N N . ALA A 1 99 ? -18.089 5.441 -2.195 1.00 70.62 99 ALA A N 1
ATOM 743 C CA . ALA A 1 99 ? -19.242 6.154 -1.643 1.00 70.62 99 ALA A CA 1
ATOM 744 C C . ALA A 1 99 ? -18.835 7.317 -0.717 1.00 70.62 99 ALA A C 1
ATOM 746 O O . ALA A 1 99 ? -19.641 8.207 -0.464 1.00 70.62 99 ALA A O 1
ATOM 747 N N . LEU A 1 100 ? -17.587 7.331 -0.238 1.00 70.94 100 LEU A N 1
ATOM 748 C CA . LEU A 1 100 ? -17.051 8.355 0.663 1.00 70.94 100 LEU A CA 1
ATOM 749 C C . LEU A 1 100 ? -16.302 9.486 -0.066 1.00 70.94 100 LEU A C 1
ATOM 751 O O . LEU A 1 100 ? -15.889 10.442 0.583 1.00 70.94 100 LEU A O 1
ATOM 755 N N . LEU A 1 101 ? -16.168 9.425 -1.399 1.00 72.25 101 LEU A N 1
ATOM 756 C CA . LEU A 1 101 ? -15.486 10.445 -2.216 1.00 72.25 101 LEU A CA 1
ATOM 757 C C . LEU A 1 101 ? -15.959 11.903 -2.024 1.00 72.25 101 LEU A C 1
ATOM 759 O O . LEU A 1 101 ? -15.126 12.784 -2.178 1.00 72.25 101 LEU A O 1
ATOM 763 N N . PRO A 1 102 ? -17.234 12.218 -1.716 1.00 72.62 102 PRO A N 1
ATOM 764 C CA . PRO A 1 102 ? -17.650 13.612 -1.510 1.00 72.62 102 PRO A CA 1
ATOM 765 C C . PRO A 1 102 ? -17.145 14.234 -0.199 1.00 72.62 102 PRO A C 1
ATOM 767 O O . PRO A 1 102 ? -17.218 15.449 -0.038 1.00 72.62 102 PRO A O 1
ATOM 770 N N . ILE A 1 103 ? -16.723 13.402 0.760 1.00 69.62 103 ILE A N 1
ATOM 771 C CA . ILE A 1 103 ? -16.361 13.804 2.130 1.00 69.62 103 ILE A CA 1
ATOM 772 C C . ILE A 1 103 ? -14.847 13.636 2.377 1.00 69.62 103 ILE A C 1
ATOM 774 O O . ILE A 1 103 ? -14.305 14.292 3.266 1.00 69.62 103 ILE A O 1
ATOM 778 N N . LEU A 1 104 ? -14.177 12.767 1.606 1.00 56.12 104 LEU A N 1
ATOM 779 C CA . LEU A 1 104 ? -12.725 12.524 1.618 1.00 56.12 104 LEU A CA 1
ATOM 780 C C . LEU A 1 104 ? -11.969 13.477 0.687 1.00 56.12 104 LEU A C 1
ATOM 782 O O . LEU A 1 104 ? -10.868 13.912 1.094 1.00 56.12 104 LEU A O 1
#